Protein AF-A0AA42XXT3-F1 (afdb_monomer_lite)

Radius of gyration: 17.09 Å; chains: 1; bounding box: 39×24×44 Å

Secondary structure (DSSP, 8-state):
-HHHHHHHHHHHHHHHHHHHHHHTTPPP---TTTT--S-TT--S-------------

Sequence (57 aa):
MEIYLLSFTVFALAFVGLALGVLAGRGAIRGSCGGRGGTESDCDFCDGERSGRSSHE

pLDDT: mean 72.06, std 19.81, range [39.5, 97.44]

Structure (mmCIF, N/CA/C/O backbone):
data_AF-A0AA42XXT3-F1
#
_entry.id   AF-A0AA42XXT3-F1
#
loop_
_atom_site.group_PDB
_atom_site.id
_atom_site.type_symbol
_atom_site.label_atom_id
_atom_site.label_alt_id
_atom_site.label_comp_id
_atom_site.label_asym_id
_atom_site.label_entity_id
_atom_site.label_seq_id
_atom_site.pdbx_PDB_ins_code
_atom_site.Cartn_x
_atom_site.Cartn_y
_atom_site.Cartn_z
_atom_site.occupancy
_atom_site.B_iso_or_equiv
_atom_site.auth_seq_id
_atom_site.auth_comp_id
_atom_site.auth_asym_id
_atom_site.auth_atom_id
_atom_site.pdbx_PDB_model_num
ATOM 1 N N . MET A 1 1 ? -11.954 -0.584 21.315 1.00 77.62 1 MET A N 1
ATOM 2 C CA . MET A 1 1 ? -12.883 -0.923 20.211 1.00 77.62 1 MET A CA 1
ATOM 3 C C . MET A 1 1 ? -12.827 0.158 19.139 1.00 77.62 1 MET A C 1
ATOM 5 O O . MET A 1 1 ? -12.520 -0.161 18.003 1.00 77.62 1 MET A O 1
ATOM 9 N N . GLU A 1 2 ? -12.945 1.430 19.529 1.00 89.31 2 GLU A N 1
ATOM 10 C CA . GLU A 1 2 ? -12.745 2.611 18.664 1.00 89.31 2 GLU A CA 1
ATOM 11 C C . GLU A 1 2 ? -11.444 2.587 17.839 1.00 89.31 2 GLU A C 1
ATOM 13 O O . GLU A 1 2 ? -11.469 2.698 16.618 1.00 89.31 2 GLU A O 1
ATOM 18 N N . ILE A 1 3 ? -10.296 2.366 18.493 1.00 93.88 3 ILE A N 1
ATOM 19 C CA . ILE A 1 3 ? -8.985 2.347 17.820 1.00 93.88 3 ILE A CA 1
ATOM 20 C C . ILE A 1 3 ? -8.898 1.233 16.770 1.00 93.88 3 ILE A C 1
ATOM 22 O O . ILE A 1 3 ? -8.309 1.429 15.715 1.00 93.88 3 ILE A O 1
ATOM 26 N N . TYR A 1 4 ? -9.530 0.083 17.024 1.00 93.62 4 TYR A N 1
ATOM 27 C CA . TYR A 1 4 ? -9.544 -1.032 16.078 1.00 93.62 4 TYR A CA 1
ATOM 28 C C . TYR A 1 4 ? -10.299 -0.664 14.797 1.00 93.62 4 TYR A C 1
ATOM 30 O O . TYR A 1 4 ? -9.793 -0.892 13.701 1.00 93.62 4 TYR A O 1
ATOM 38 N N . LEU A 1 5 ? -11.470 -0.035 14.933 1.00 95.31 5 LEU A N 1
ATOM 39 C CA . LEU A 1 5 ? -12.262 0.427 13.793 1.00 95.31 5 LEU A CA 1
ATOM 40 C C . LEU A 1 5 ? -11.531 1.519 13.004 1.00 95.31 5 LEU A C 1
ATOM 42 O O . LEU A 1 5 ? -11.510 1.466 11.775 1.00 95.31 5 LEU A O 1
ATOM 46 N N . LEU A 1 6 ? -10.879 2.463 13.688 1.00 96.06 6 LEU A N 1
ATOM 47 C CA . LEU A 1 6 ? -10.074 3.504 13.045 1.00 96.06 6 LEU A CA 1
ATOM 48 C C . LEU A 1 6 ? -8.890 2.920 12.271 1.00 96.06 6 LEU A C 1
ATOM 50 O O . LEU A 1 6 ? -8.738 3.207 11.084 1.00 96.06 6 LEU A O 1
ATOM 54 N N . SER A 1 7 ? -8.078 2.072 12.905 1.00 95.81 7 SER A N 1
ATOM 55 C CA . SER A 1 7 ? -6.934 1.438 12.247 1.00 95.81 7 SER A CA 1
ATOM 56 C C . SER A 1 7 ? -7.369 0.589 11.056 1.00 95.81 7 SER A C 1
ATOM 58 O O . SER A 1 7 ? -6.773 0.703 9.988 1.00 95.81 7 SER A O 1
ATOM 60 N N . PHE A 1 8 ? -8.431 -0.207 11.205 1.00 96.19 8 PHE A N 1
ATOM 61 C CA . PHE A 1 8 ? -8.971 -1.018 10.116 1.00 96.19 8 PHE A CA 1
ATOM 62 C C . PHE A 1 8 ? -9.448 -0.151 8.945 1.00 96.19 8 PHE A C 1
ATOM 64 O O . PHE A 1 8 ? -9.112 -0.429 7.796 1.00 96.19 8 PHE A O 1
ATOM 71 N N . THR A 1 9 ? -10.170 0.934 9.235 1.00 97.12 9 THR A N 1
ATOM 72 C CA . THR A 1 9 ? -10.684 1.853 8.210 1.00 97.12 9 THR A CA 1
ATOM 73 C C . THR A 1 9 ? -9.552 2.531 7.448 1.00 97.12 9 THR A C 1
ATOM 75 O O . THR A 1 9 ? -9.569 2.542 6.221 1.00 97.12 9 THR A O 1
ATOM 78 N N . VAL A 1 10 ? -8.540 3.053 8.149 1.00 97.44 10 VAL A N 1
ATOM 79 C CA . VAL A 1 10 ? -7.372 3.693 7.520 1.00 97.44 10 VAL A CA 1
ATOM 80 C C . VAL A 1 10 ? -6.618 2.700 6.636 1.00 97.44 10 VAL A C 1
ATOM 82 O O . VAL A 1 10 ? -6.254 3.027 5.506 1.00 97.44 10 VAL A O 1
ATOM 85 N N . PHE A 1 11 ? -6.419 1.474 7.120 1.00 96.75 11 PHE A N 1
ATOM 86 C CA . PHE A 1 11 ? -5.724 0.432 6.370 1.00 96.75 11 PHE A CA 1
ATOM 87 C C . PHE A 1 11 ? -6.507 0.014 5.119 1.00 96.75 11 PHE A C 1
ATOM 89 O O . PHE A 1 11 ? -5.931 -0.090 4.037 1.00 96.75 11 PHE A O 1
ATOM 96 N N . ALA A 1 12 ? -7.828 -0.147 5.236 1.00 97.19 12 ALA A N 1
ATOM 97 C CA . ALA A 1 12 ? -8.705 -0.438 4.107 1.00 97.19 12 ALA A CA 1
ATOM 98 C C . ALA A 1 12 ? -8.656 0.677 3.050 1.00 97.19 12 ALA A C 1
ATOM 100 O O . ALA A 1 12 ? -8.511 0.392 1.862 1.00 97.19 12 ALA A O 1
ATOM 101 N N . LEU A 1 13 ? -8.697 1.944 3.473 1.00 97.06 13 LEU A N 1
ATOM 102 C CA . LEU A 1 13 ? -8.583 3.103 2.582 1.00 97.06 13 LEU A CA 1
ATOM 103 C C . LEU A 1 13 ? -7.241 3.129 1.839 1.00 97.06 13 LEU A C 1
ATOM 105 O O . LEU A 1 13 ? -7.210 3.373 0.632 1.00 97.06 13 LEU A O 1
ATOM 109 N N . ALA A 1 14 ? -6.142 2.824 2.533 1.00 96.00 14 ALA A N 1
ATOM 110 C CA . ALA A 1 14 ? -4.821 2.720 1.921 1.00 96.00 14 ALA A CA 1
ATOM 111 C C . ALA A 1 14 ? -4.762 1.592 0.877 1.00 96.00 14 ALA A C 1
ATOM 113 O O . ALA A 1 14 ? -4.284 1.814 -0.235 1.00 96.00 14 ALA A O 1
ATOM 114 N N . PHE A 1 15 ? -5.300 0.409 1.193 1.00 95.19 15 PHE A N 1
ATOM 115 C CA . PHE A 1 15 ? -5.372 -0.723 0.262 1.00 95.19 15 PHE A CA 1
ATOM 116 C C . PHE A 1 15 ? -6.190 -0.402 -0.988 1.00 95.19 15 PHE A C 1
ATOM 118 O O . PHE A 1 15 ? -5.748 -0.685 -2.101 1.00 95.19 15 PHE A O 1
ATOM 125 N N . VAL A 1 16 ? -7.354 0.227 -0.815 1.00 96.38 16 VAL A N 1
ATOM 126 C CA . VAL A 1 16 ? -8.199 0.665 -1.931 1.00 96.38 16 VAL A CA 1
ATOM 127 C C . VAL A 1 16 ? -7.452 1.682 -2.795 1.00 96.38 16 VAL A C 1
ATOM 129 O O . VAL A 1 16 ? -7.423 1.537 -4.014 1.00 96.38 16 VAL A O 1
ATOM 132 N N . GLY A 1 17 ? -6.780 2.664 -2.187 1.00 94.38 17 GLY A N 1
ATOM 133 C CA . GLY A 1 17 ? -5.973 3.645 -2.916 1.00 94.38 17 GLY A CA 1
ATOM 134 C C . GLY A 1 17 ? -4.818 3.017 -3.703 1.00 94.38 17 GLY A C 1
ATOM 135 O O . GLY A 1 17 ? -4.591 3.380 -4.857 1.00 94.38 17 GLY A O 1
ATOM 136 N N . LEU A 1 18 ? -4.121 2.041 -3.116 1.00 91.88 18 LEU A N 1
ATOM 137 C CA . LEU A 1 18 ? -3.054 1.293 -3.786 1.00 91.88 18 LEU A CA 1
ATOM 138 C C . LEU A 1 18 ? -3.595 0.471 -4.961 1.00 91.88 18 LEU A C 1
ATOM 140 O O . LEU A 1 18 ? -3.030 0.533 -6.051 1.00 91.88 18 LEU A O 1
ATOM 144 N N . ALA A 1 19 ? -4.705 -0.247 -4.770 1.00 92.12 19 ALA A N 1
ATOM 145 C CA . ALA A 1 19 ? -5.338 -1.042 -5.818 1.00 92.12 19 ALA A CA 1
ATOM 146 C C . ALA A 1 19 ? -5.794 -0.162 -6.989 1.00 92.12 19 ALA A C 1
ATOM 148 O O . ALA A 1 19 ? -5.434 -0.427 -8.135 1.00 92.12 19 ALA A O 1
ATOM 149 N N . LEU A 1 20 ? -6.506 0.932 -6.706 1.00 93.12 20 LEU A N 1
ATOM 150 C CA . LEU A 1 20 ? -6.909 1.903 -7.725 1.00 93.12 20 LEU A CA 1
ATOM 151 C C . LEU A 1 20 ? -5.698 2.513 -8.440 1.00 93.12 20 LEU A C 1
ATOM 153 O O . LEU A 1 20 ? -5.738 2.696 -9.652 1.00 93.12 20 LEU A O 1
ATOM 157 N N . GLY A 1 21 ? -4.606 2.775 -7.716 1.00 89.81 21 GLY A N 1
ATOM 158 C CA . GLY A 1 21 ? -3.345 3.221 -8.300 1.00 89.81 21 GLY A CA 1
ATOM 159 C C . GLY A 1 21 ? -2.781 2.224 -9.314 1.00 89.81 21 GLY A C 1
ATOM 160 O O . GLY A 1 21 ? -2.403 2.632 -10.410 1.00 89.81 21 GLY A O 1
ATOM 161 N N . VAL A 1 22 ? -2.778 0.931 -8.980 1.00 86.88 22 VAL A N 1
ATOM 162 C CA . VAL A 1 22 ? -2.312 -0.142 -9.874 1.00 86.88 22 VAL A CA 1
ATOM 163 C C . VAL A 1 22 ? -3.200 -0.273 -11.109 1.00 86.88 22 VAL A C 1
ATOM 165 O O . VAL A 1 22 ? -2.685 -0.340 -12.224 1.00 86.88 22 VAL A O 1
ATOM 168 N N . LEU A 1 23 ? -4.525 -0.241 -10.936 1.00 88.31 23 LEU A N 1
ATOM 169 C CA . LEU A 1 23 ? -5.469 -0.284 -12.059 1.00 88.31 23 LEU A CA 1
ATOM 170 C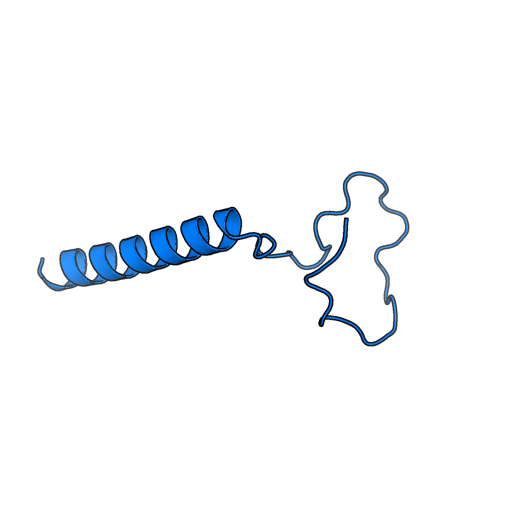 C . LEU A 1 23 ? -5.342 0.951 -12.966 1.00 88.31 23 LEU A C 1
ATOM 172 O O . LEU A 1 23 ? -5.485 0.834 -14.178 1.00 88.31 23 LEU A O 1
ATOM 176 N N . ALA A 1 24 ? -5.014 2.115 -12.402 1.00 90.25 24 ALA A N 1
ATOM 177 C CA . ALA A 1 24 ? -4.726 3.341 -13.147 1.00 90.25 24 ALA A CA 1
ATOM 178 C C . ALA A 1 24 ? -3.331 3.347 -13.814 1.00 90.25 24 ALA A C 1
ATOM 180 O O . ALA A 1 24 ? -2.877 4.391 -14.283 1.00 90.25 24 ALA A O 1
ATOM 181 N N . GLY A 1 25 ? -2.630 2.209 -13.844 1.00 79.56 25 GLY A N 1
ATOM 182 C CA . GLY A 1 25 ? -1.341 2.061 -14.518 1.00 79.56 25 GLY A CA 1
ATOM 183 C C . GLY A 1 25 ? -0.133 2.526 -13.702 1.00 79.56 25 GLY A C 1
ATOM 184 O O . GLY A 1 25 ? 0.974 2.586 -14.241 1.00 79.56 25 GLY A O 1
ATOM 185 N N . ARG A 1 26 ? -0.284 2.836 -12.404 1.00 74.44 26 ARG A N 1
ATOM 186 C CA . ARG A 1 26 ? 0.891 2.988 -11.532 1.00 74.44 26 ARG A CA 1
ATOM 187 C C . ARG A 1 26 ? 1.485 1.606 -11.296 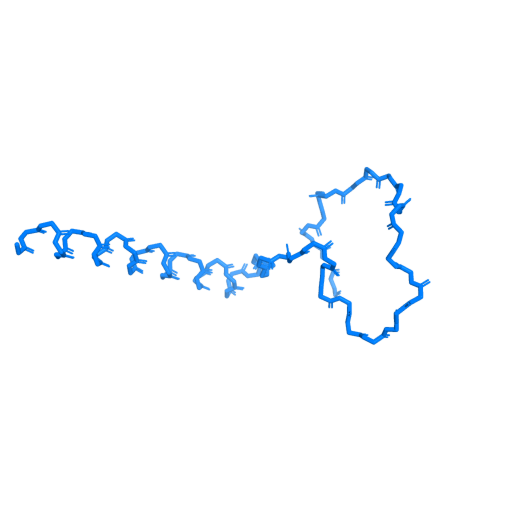1.00 74.44 26 ARG A C 1
ATOM 189 O O . ARG A 1 26 ? 0.805 0.710 -10.814 1.00 74.44 26 ARG A O 1
ATOM 196 N N . GLY A 1 27 ? 2.755 1.429 -11.656 1.00 73.31 27 GLY A N 1
ATOM 197 C CA . GLY A 1 27 ? 3.440 0.151 -11.475 1.00 73.31 27 GLY A CA 1
ATOM 198 C C . GLY A 1 27 ? 3.307 -0.370 -10.041 1.00 73.31 27 GLY A C 1
ATOM 199 O O . GLY A 1 27 ? 3.310 0.411 -9.087 1.00 73.31 27 GLY A O 1
ATOM 200 N N . ALA A 1 28 ? 3.193 -1.693 -9.897 1.00 74.50 28 ALA A N 1
ATOM 201 C CA . ALA A 1 28 ? 3.213 -2.340 -8.590 1.00 74.50 28 ALA A CA 1
ATOM 202 C C . ALA A 1 28 ? 4.485 -1.957 -7.815 1.00 74.50 28 ALA A C 1
ATOM 204 O O . ALA A 1 28 ? 5.511 -1.624 -8.418 1.00 74.50 28 ALA A O 1
ATOM 205 N N . ILE A 1 29 ? 4.424 -2.021 -6.480 1.00 72.06 29 ILE A N 1
ATOM 206 C CA . ILE A 1 29 ? 5.577 -1.755 -5.613 1.00 72.06 29 ILE A CA 1
ATOM 207 C C . ILE A 1 29 ? 6.719 -2.691 -6.028 1.00 72.06 29 ILE A C 1
ATOM 209 O O . ILE A 1 29 ? 6.681 -3.896 -5.777 1.00 72.06 29 ILE A O 1
ATOM 213 N N . ARG A 1 30 ? 7.729 -2.137 -6.705 1.00 67.50 30 ARG A N 1
ATOM 214 C CA . ARG A 1 30 ? 8.929 -2.875 -7.096 1.00 67.50 30 ARG A CA 1
ATOM 215 C C . ARG A 1 30 ? 9.750 -3.133 -5.833 1.00 67.50 30 ARG A C 1
ATOM 217 O O . ARG A 1 30 ? 10.198 -2.193 -5.187 1.00 67.50 30 ARG A O 1
ATOM 224 N N . GLY A 1 31 ? 9.919 -4.408 -5.477 1.00 58.75 31 GLY A N 1
ATOM 225 C CA . GLY A 1 31 ? 10.880 -4.837 -4.452 1.00 58.75 31 GLY A CA 1
ATOM 226 C C . GLY A 1 31 ? 12.326 -4.601 -4.903 1.00 58.75 31 GLY A C 1
ATOM 227 O O . GLY A 1 31 ? 12.556 -4.177 -6.034 1.00 58.75 31 GLY A O 1
ATOM 228 N N . SER A 1 32 ? 13.314 -4.909 -4.057 1.00 65.81 32 SER A N 1
ATOM 229 C CA . SER A 1 32 ? 14.726 -4.555 -4.308 1.00 65.81 32 SER A CA 1
ATOM 230 C C . SER A 1 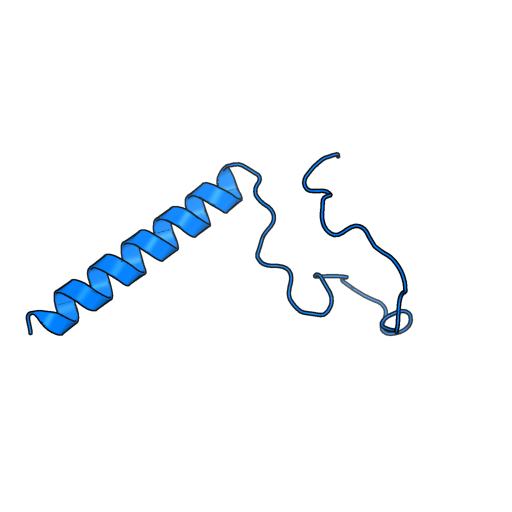32 ? 15.323 -5.110 -5.613 1.00 65.81 32 SER A C 1
ATOM 232 O O . SER A 1 32 ? 16.288 -4.547 -6.107 1.00 65.81 32 SER A O 1
ATOM 234 N N . CYS A 1 33 ? 14.732 -6.154 -6.210 1.00 56.09 33 CYS A N 1
ATOM 235 C CA . CYS A 1 33 ? 15.125 -6.704 -7.521 1.00 56.09 33 CYS A CA 1
ATOM 236 C C . CYS A 1 33 ? 14.070 -6.492 -8.628 1.00 56.09 33 CYS A C 1
ATOM 238 O O . CYS A 1 33 ? 14.085 -7.152 -9.668 1.00 56.09 33 CYS A O 1
ATOM 240 N N . GLY A 1 34 ? 13.110 -5.588 -8.412 1.00 58.81 3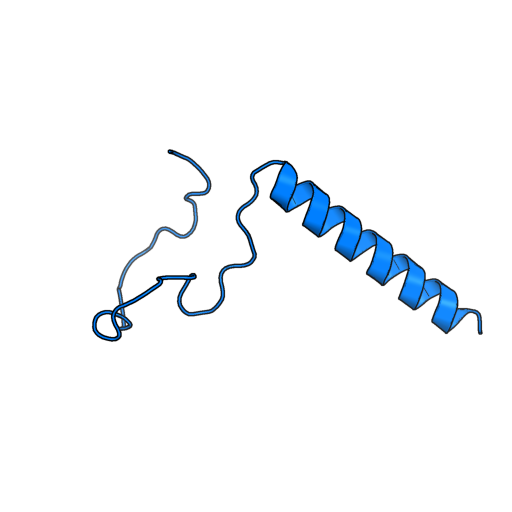4 GLY A N 1
ATOM 241 C CA . GLY A 1 34 ? 12.245 -5.038 -9.454 1.00 58.81 34 GLY A CA 1
ATOM 242 C C . GLY A 1 34 ? 11.350 -6.016 -10.223 1.00 58.81 34 GLY A C 1
ATOM 243 O O . GLY A 1 34 ? 10.769 -5.588 -11.214 1.00 58.81 34 GLY A O 1
ATOM 244 N N . GLY A 1 35 ? 11.212 -7.280 -9.810 1.00 59.72 35 GLY A N 1
ATOM 245 C CA . GLY A 1 35 ? 10.358 -8.259 -10.494 1.00 59.72 35 GLY A CA 1
ATOM 246 C C . GLY A 1 35 ? 10.935 -8.805 -11.805 1.00 59.72 35 GLY A C 1
ATOM 247 O O . GLY A 1 35 ? 10.175 -9.105 -12.723 1.00 59.72 35 GLY A O 1
ATOM 248 N N . ARG A 1 36 ? 12.264 -8.929 -11.926 1.00 60.31 36 ARG A N 1
ATOM 249 C CA . ARG A 1 36 ? 12.881 -9.664 -13.043 1.00 60.31 36 ARG A CA 1
ATOM 250 C C . ARG A 1 36 ? 12.659 -11.167 -12.835 1.00 60.31 36 ARG A C 1
ATOM 252 O O . ARG A 1 36 ? 13.295 -11.782 -11.986 1.00 60.31 36 ARG A O 1
ATOM 259 N N . GLY A 1 37 ? 11.714 -11.745 -13.573 1.00 62.78 37 GLY A N 1
ATOM 260 C CA . GLY A 1 37 ? 11.540 -13.193 -13.653 1.00 62.78 37 GLY A CA 1
ATOM 261 C C . GLY A 1 37 ? 12.695 -13.820 -14.429 1.00 62.78 37 GLY A C 1
ATOM 262 O O . GLY A 1 37 ? 12.863 -13.514 -15.601 1.00 62.78 37 GLY A O 1
ATOM 263 N N . GLY A 1 38 ? 13.462 -14.688 -13.767 1.00 59.81 38 GLY A N 1
ATOM 264 C CA . GLY A 1 38 ? 14.368 -15.642 -14.410 1.00 59.81 38 GLY A CA 1
ATOM 265 C C . GLY A 1 38 ? 15.612 -15.038 -15.060 1.00 59.81 38 GLY A C 1
ATOM 266 O O . GLY A 1 38 ? 15.616 -14.777 -16.251 1.00 59.81 38 GLY A O 1
ATOM 267 N N . THR A 1 39 ? 16.658 -14.841 -14.261 1.00 48.00 39 THR A N 1
ATOM 268 C CA . THR A 1 39 ? 17.994 -15.460 -14.385 1.00 48.00 39 THR A CA 1
ATOM 269 C C . THR A 1 39 ? 18.883 -14.733 -13.384 1.00 48.00 39 THR A C 1
ATOM 271 O O . THR A 1 39 ? 19.102 -13.527 -13.494 1.00 48.00 39 THR A O 1
ATOM 274 N N . GLU A 1 40 ? 19.342 -15.472 -12.388 1.00 53.91 40 GLU A N 1
ATOM 275 C CA . GLU A 1 40 ? 20.188 -15.102 -11.248 1.00 53.91 40 GLU A CA 1
ATOM 276 C C . GLU A 1 40 ? 21.592 -14.555 -11.595 1.00 53.91 40 GLU A C 1
ATOM 278 O O . GLU A 1 40 ? 22.552 -14.817 -10.881 1.00 53.91 40 GLU A O 1
ATOM 283 N N . SER A 1 41 ? 21.746 -13.800 -12.686 1.00 51.41 41 SER A N 1
ATOM 284 C CA . SER A 1 41 ? 23.066 -13.432 -13.220 1.00 51.41 41 SER A CA 1
ATOM 285 C C . SER A 1 41 ? 23.315 -11.931 -13.390 1.00 51.41 41 SER A C 1
ATOM 287 O O . SER A 1 41 ? 24.407 -11.575 -13.805 1.00 51.41 41 SER A O 1
ATOM 289 N N . ASP A 1 42 ? 22.362 -11.051 -13.056 1.00 50.75 42 ASP A N 1
ATOM 290 C CA . ASP A 1 42 ? 22.529 -9.594 -13.245 1.00 50.75 42 ASP A CA 1
ATOM 291 C C . ASP A 1 42 ? 21.8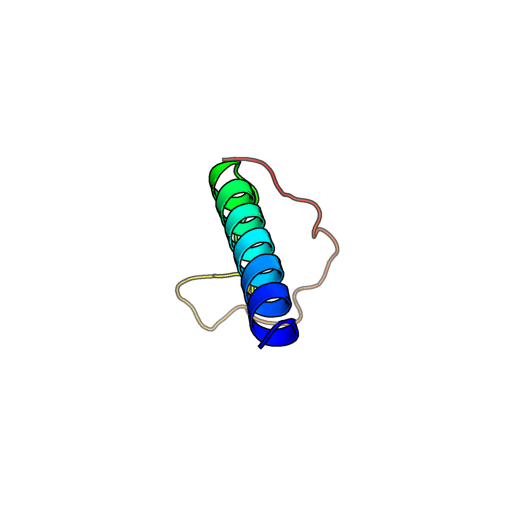19 -8.764 -12.1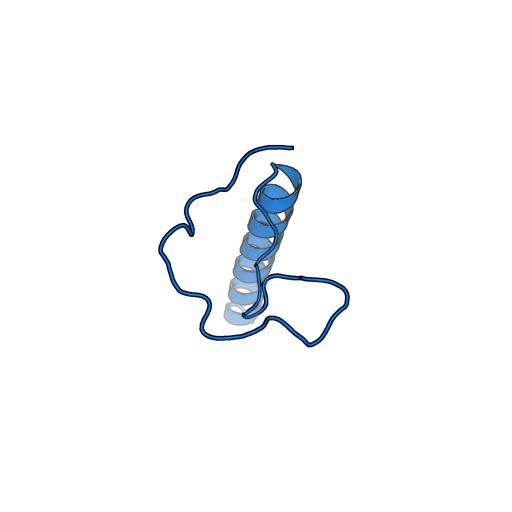53 1.00 50.75 42 ASP A C 1
ATOM 293 O O . ASP A 1 42 ? 21.139 -7.772 -12.410 1.00 50.75 42 ASP A O 1
ATOM 297 N N . CYS A 1 43 ? 21.905 -9.215 -10.900 1.00 52.16 43 CYS A N 1
ATOM 298 C CA . CYS A 1 43 ? 21.688 -8.331 -9.755 1.00 52.16 43 CYS A CA 1
ATOM 299 C C . CYS A 1 43 ? 23.046 -8.008 -9.151 1.00 52.16 43 CYS A C 1
ATOM 301 O O . CYS A 1 43 ? 23.487 -8.650 -8.205 1.00 52.16 43 CYS A O 1
ATOM 303 N N . ASP A 1 44 ? 23.674 -6.995 -9.718 1.00 55.06 44 ASP A N 1
ATOM 304 C CA . ASP A 1 44 ? 24.731 -6.233 -9.072 1.00 55.06 44 ASP A CA 1
ATOM 305 C C . ASP A 1 44 ? 24.088 -4.826 -8.806 1.00 55.06 44 ASP A C 1
ATOM 307 O O . ASP A 1 44 ? 22.995 -4.541 -9.289 1.00 55.06 44 ASP A O 1
ATOM 311 N N . PHE A 1 45 ? 24.561 -3.879 -7.993 1.00 53.53 45 PHE A N 1
ATOM 312 C CA . PHE A 1 45 ? 25.703 -3.052 -8.398 1.00 53.53 45 PHE A CA 1
ATOM 313 C C . PHE A 1 45 ? 25.515 -2.362 -9.784 1.00 53.53 45 PHE A C 1
ATOM 315 O O . PHE A 1 45 ? 26.435 -1.720 -10.277 1.00 53.53 45 PHE A O 1
ATOM 322 N N . CYS A 1 46 ? 24.327 -2.443 -10.408 1.00 56.78 46 CYS A N 1
ATOM 323 C CA . CYS A 1 46 ? 23.918 -1.776 -11.643 1.00 56.78 46 CYS A CA 1
ATOM 324 C C . CYS A 1 46 ? 23.589 -0.309 -11.348 1.00 56.78 46 CYS A C 1
ATOM 326 O O . CYS A 1 46 ? 22.436 0.107 -11.222 1.00 56.78 46 CYS A O 1
ATOM 328 N N . ASP A 1 47 ? 24.676 0.414 -11.121 1.00 49.59 47 ASP A N 1
ATOM 329 C CA . ASP A 1 47 ? 25.011 1.730 -11.647 1.00 49.59 47 ASP A CA 1
ATOM 330 C C . ASP A 1 47 ? 23.912 2.475 -12.429 1.00 49.59 47 ASP A C 1
ATOM 332 O O . ASP A 1 47 ? 23.437 2.036 -13.478 1.00 49.59 47 ASP A O 1
ATOM 336 N N . GLY A 1 48 ? 23.596 3.675 -11.938 1.00 49.09 48 GLY A N 1
ATOM 337 C CA . GLY A 1 48 ? 23.049 4.743 -12.765 1.00 49.09 48 GLY A CA 1
ATOM 338 C C . GLY A 1 48 ? 21.539 4.950 -12.674 1.00 49.09 48 GLY A C 1
ATOM 339 O O . GLY A 1 48 ? 20.754 4.355 -13.406 1.00 49.09 48 GLY A O 1
ATOM 340 N N . GLU A 1 49 ? 21.150 5.916 -11.838 1.00 51.09 49 GLU A N 1
ATOM 341 C CA . GLU A 1 49 ? 20.351 7.067 -12.281 1.00 51.09 49 GLU A CA 1
ATOM 342 C C . GLU A 1 49 ? 19.303 6.757 -13.375 1.00 51.09 49 GLU A C 1
ATOM 344 O O . GLU A 1 49 ? 19.600 6.916 -14.562 1.00 51.09 49 GLU A O 1
ATOM 349 N N . ARG A 1 50 ? 18.080 6.337 -12.995 1.00 46.19 50 ARG A N 1
ATOM 350 C CA . ARG A 1 50 ? 16.809 6.593 -13.731 1.00 46.19 50 ARG A CA 1
ATOM 351 C C . ARG A 1 50 ? 15.590 5.886 -13.101 1.00 46.19 50 ARG A C 1
ATOM 353 O O . ARG A 1 50 ? 14.883 5.127 -13.756 1.00 46.19 50 ARG A O 1
ATOM 360 N N . SER A 1 51 ? 15.247 6.177 -11.844 1.00 40.19 51 SER A N 1
ATOM 361 C CA . SER A 1 51 ? 13.981 5.701 -11.236 1.00 40.19 51 SER A CA 1
ATOM 362 C C . SER A 1 51 ? 12.775 6.625 -11.495 1.00 40.19 51 SER A C 1
ATOM 364 O O . SER A 1 51 ? 11.830 6.676 -10.714 1.00 40.19 51 SER A O 1
ATOM 366 N N . GLY A 1 52 ? 12.777 7.326 -12.634 1.00 46.69 52 GLY A N 1
ATOM 367 C CA . GLY A 1 52 ? 11.679 8.171 -13.112 1.00 46.69 52 GLY A CA 1
ATOM 368 C C . GLY A 1 52 ? 10.987 7.653 -14.376 1.00 46.69 52 GLY A C 1
ATOM 369 O O . GLY A 1 52 ? 10.529 8.469 -15.168 1.00 46.69 52 GLY A O 1
ATOM 370 N N . ARG A 1 53 ? 10.933 6.336 -14.636 1.00 45.28 53 ARG A N 1
ATOM 371 C CA . ARG A 1 53 ? 10.266 5.803 -15.843 1.00 45.28 53 ARG A CA 1
ATOM 372 C C . ARG A 1 53 ? 9.072 4.911 -15.523 1.00 45.28 53 ARG A C 1
ATOM 374 O O . ARG A 1 53 ? 9.073 3.709 -15.760 1.00 45.28 53 ARG A O 1
ATOM 381 N N . SER A 1 54 ? 8.024 5.559 -15.018 1.00 51.59 54 SER A N 1
ATOM 382 C CA . SER A 1 54 ? 6.636 5.169 -15.259 1.00 51.59 54 SER A CA 1
ATOM 383 C C . SER A 1 54 ? 6.196 5.718 -16.620 1.00 51.59 54 SER A C 1
ATOM 385 O O . SER A 1 54 ? 5.611 6.797 -16.703 1.00 51.59 54 SER A O 1
ATOM 387 N N . SER A 1 55 ? 6.544 5.026 -17.698 1.00 59.31 55 SER A N 1
ATOM 388 C CA . SER A 1 55 ? 5.817 5.066 -18.971 1.00 59.31 55 SER A CA 1
ATOM 389 C C . SER A 1 55 ? 6.506 4.159 -19.972 1.00 59.31 55 SER A C 1
ATOM 391 O O . SER A 1 55 ? 7.735 4.076 -19.986 1.00 59.31 55 SER A O 1
ATOM 393 N N . HIS A 1 56 ? 5.670 3.638 -20.861 1.00 39.50 56 HIS A N 1
ATOM 394 C CA . HIS A 1 56 ? 5.970 3.150 -22.199 1.00 39.50 56 HIS A CA 1
ATOM 395 C C . HIS A 1 56 ? 6.106 1.632 -22.371 1.00 39.50 56 HIS A C 1
ATOM 397 O O . HIS A 1 56 ? 7.147 1.069 -22.043 1.00 39.50 56 HIS A O 1
ATOM 403 N N . GLU A 1 57 ? 5.024 1.095 -22.960 1.00 46.31 57 GLU A N 1
ATOM 404 C CA . GLU A 1 57 ? 4.856 -0.150 -23.740 1.00 46.31 57 GLU A CA 1
ATOM 405 C C . GLU A 1 57 ? 5.143 -1.511 -23.090 1.00 46.31 57 GLU A C 1
ATOM 407 O O . GLU A 1 57 ? 6.271 -1.765 -22.617 1.00 46.31 57 GLU A O 1
#

Foldseek 3Di:
DVVVVVVVVVVVVVVVVLVVCVVVQNDDDQDPPRPDPDDPPPPDPPDDDDPPDSDDD